Protein AF-A0AB32TDB7-F1 (afdb_monomer)

Mean predicted aligned error: 8.0 Å

pLDDT: mean 90.2, std 12.82, range [37.81, 98.31]

Foldseek 3Di:
DADWADWDWDDFAFFKTKTWTAQDDCVHQVDPDKWKKKWKWWDDPNDIDIDIGTFDQRVDNTGMDMDGGHHAQTKMKIWMWMADPVGIHIYPIDIDTHHADAADDFDPVFWDWDDDPPDIDIDTDGGPGGSDDDFADFDFDWPPDVDDDGDGDGDGDTDD

Sequence (160 aa):
MHGPRQLTVVDIKSKQLTVRWEPFGYNVTRCYSYNLTVQYRYSSNGKEDRREEQCFDLHSPAPQHTIRNLPPFTNVSIRLVLRNREGDKDSPELQVLTDEDVPGPVPQDSIQGNTYEEKITLRWREPLHTYGIIKQYEVRTTHTHTHTHTHTHTHTHTAR

Structure (mmCIF, N/CA/C/O backbone):
data_AF-A0AB32TDB7-F1
#
_entry.id   AF-A0AB32TDB7-F1
#
loop_
_atom_site.group_PDB
_atom_site.id
_atom_site.type_symbol
_atom_site.label_atom_id
_atom_site.label_alt_id
_atom_site.label_comp_id
_atom_site.label_asym_id
_atom_site.label_entity_id
_atom_site.label_seq_id
_atom_site.pdbx_PDB_ins_code
_atom_site.Cartn_x
_atom_site.Cartn_y
_atom_site.Cartn_z
_atom_site.occupancy
_atom_site.B_iso_or_equiv
_atom_site.auth_seq_id
_atom_site.auth_comp_id
_atom_site.auth_asym_id
_atom_site.auth_atom_id
_atom_site.pdbx_PDB_model_num
ATOM 1 N N . MET A 1 1 ? 17.581 -5.192 -21.982 1.00 66.94 1 MET A N 1
ATOM 2 C CA . MET A 1 1 ? 16.374 -4.336 -21.991 1.00 66.94 1 MET A CA 1
ATOM 3 C C . MET A 1 1 ? 15.757 -4.423 -20.602 1.00 66.94 1 MET A C 1
ATOM 5 O O . MET A 1 1 ? 15.557 -5.538 -20.139 1.00 66.94 1 MET A O 1
ATOM 9 N N . HIS A 1 2 ? 15.576 -3.300 -19.9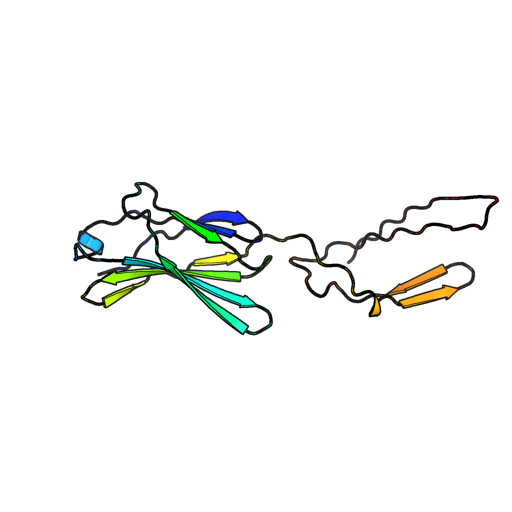10 1.00 84.06 2 HIS A N 1
ATOM 10 C CA . HIS A 1 2 ? 15.010 -3.255 -18.556 1.00 84.06 2 HIS A CA 1
ATOM 11 C C . HIS A 1 2 ? 13.711 -2.449 -18.585 1.00 84.06 2 HIS A C 1
ATOM 13 O O . HIS A 1 2 ? 13.540 -1.631 -19.487 1.00 84.06 2 HIS A O 1
ATOM 19 N N . GLY A 1 3 ? 12.802 -2.712 -17.648 1.00 89.50 3 GLY A N 1
ATOM 20 C CA . GLY A 1 3 ? 11.606 -1.891 -17.483 1.00 89.50 3 GLY A CA 1
ATOM 21 C C . GLY A 1 3 ? 11.913 -0.549 -16.808 1.00 89.50 3 GLY A C 1
ATOM 22 O O . GLY A 1 3 ? 13.066 -0.294 -16.440 1.00 89.50 3 GLY A O 1
ATOM 23 N N . PRO A 1 4 ? 10.889 0.299 -16.631 1.00 93.38 4 PRO A N 1
ATOM 24 C CA . PRO A 1 4 ? 10.995 1.557 -15.896 1.00 93.38 4 PRO A CA 1
ATOM 25 C C . PRO A 1 4 ? 11.599 1.371 -14.495 1.00 93.38 4 PRO A C 1
ATOM 27 O O . PRO A 1 4 ? 11.432 0.323 -13.863 1.00 93.38 4 PRO A O 1
ATOM 30 N N . ARG A 1 5 ? 12.304 2.391 -13.997 1.00 94.31 5 ARG A N 1
ATOM 31 C CA . ARG A 1 5 ? 13.025 2.356 -12.714 1.00 94.31 5 ARG A CA 1
ATOM 32 C C . ARG A 1 5 ? 12.539 3.437 -11.755 1.00 94.31 5 ARG A C 1
ATOM 34 O O . ARG A 1 5 ? 11.831 4.361 -12.141 1.00 94.31 5 ARG A O 1
ATOM 41 N N . GLN A 1 6 ? 12.934 3.282 -10.490 1.00 95.19 6 GLN A N 1
ATOM 42 C CA . GLN A 1 6 ? 12.650 4.222 -9.401 1.00 95.19 6 GLN A CA 1
ATOM 43 C C . GLN A 1 6 ? 11.154 4.537 -9.230 1.00 95.19 6 GLN A C 1
ATOM 45 O O . GLN A 1 6 ? 10.782 5.670 -8.926 1.00 95.19 6 GLN A O 1
ATOM 50 N N . LEU A 1 7 ? 10.296 3.524 -9.410 1.00 97.38 7 LEU A N 1
ATOM 51 C CA . LEU A 1 7 ? 8.881 3.635 -9.074 1.00 97.38 7 LEU A CA 1
ATOM 52 C C . LEU A 1 7 ? 8.755 3.909 -7.569 1.00 97.38 7 LEU A C 1
ATOM 54 O O . LEU A 1 7 ? 9.109 3.065 -6.748 1.00 97.38 7 LEU A O 1
ATOM 58 N N . THR A 1 8 ? 8.292 5.104 -7.216 1.00 97.56 8 THR A N 1
ATOM 59 C CA . THR A 1 8 ? 8.186 5.577 -5.830 1.00 97.56 8 THR A CA 1
ATOM 60 C C . THR A 1 8 ? 6.851 6.267 -5.599 1.00 97.56 8 THR A C 1
ATOM 62 O O . THR A 1 8 ? 6.217 6.752 -6.536 1.00 97.56 8 THR A O 1
ATOM 65 N N . VAL A 1 9 ? 6.422 6.316 -4.340 1.00 97.38 9 VAL A N 1
ATOM 66 C 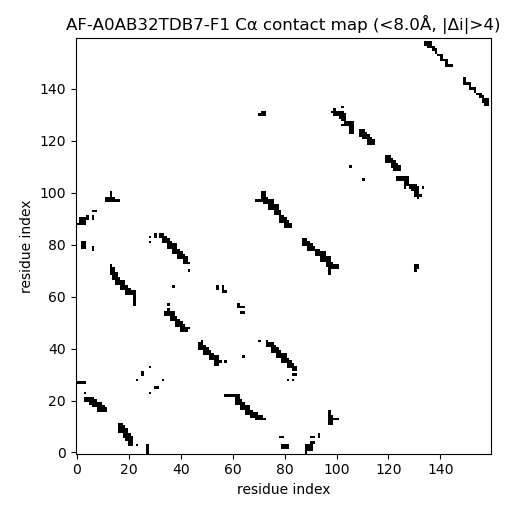CA . VAL A 1 9 ? 5.215 7.041 -3.935 1.00 97.38 9 VAL A CA 1
ATOM 67 C C . VAL A 1 9 ? 5.546 8.508 -3.674 1.00 97.38 9 VAL A C 1
ATOM 69 O O . VAL A 1 9 ? 6.588 8.816 -3.098 1.00 97.38 9 VAL A O 1
ATOM 72 N N . VAL A 1 10 ? 4.655 9.401 -4.101 1.00 97.50 10 VAL A N 1
ATOM 73 C CA . VAL A 1 10 ? 4.725 10.852 -3.859 1.00 97.50 10 VAL A CA 1
ATOM 74 C C . VAL A 1 10 ? 3.705 11.291 -2.816 1.00 97.50 10 VAL A C 1
ATOM 76 O O . VAL A 1 10 ? 4.018 12.117 -1.968 1.00 97.50 10 VAL A O 1
ATOM 79 N N . ASP A 1 11 ? 2.493 10.741 -2.890 1.00 97.94 11 ASP A N 1
ATOM 80 C CA . ASP A 1 11 ? 1.362 11.090 -2.029 1.00 97.94 11 ASP A CA 1
ATOM 81 C C . ASP A 1 11 ? 0.499 9.846 -1.799 1.00 97.94 11 ASP A C 1
ATOM 83 O O . ASP A 1 11 ? 0.255 9.078 -2.738 1.00 97.94 11 ASP A O 1
ATOM 87 N N . ILE A 1 12 ? 0.038 9.665 -0.564 1.00 98.06 12 ILE A N 1
ATOM 88 C CA . ILE A 1 12 ? -0.876 8.596 -0.151 1.00 98.06 12 ILE A CA 1
ATOM 89 C C . ILE A 1 12 ? -2.080 9.269 0.495 1.00 98.06 12 ILE A C 1
ATOM 91 O O . ILE A 1 12 ? -1.926 10.194 1.283 1.00 98.06 12 ILE A O 1
ATOM 95 N N . LYS A 1 13 ? -3.276 8.820 0.114 1.00 98.31 13 LYS A N 1
ATOM 96 C CA . LYS A 1 13 ? -4.546 9.178 0.748 1.00 98.31 13 LYS A CA 1
ATOM 97 C C . LYS A 1 13 ? -5.404 7.927 0.887 1.00 98.31 13 LYS A C 1
ATOM 99 O O . LYS A 1 13 ? -5.080 6.876 0.334 1.00 98.31 13 LYS A O 1
ATOM 104 N N . SER A 1 14 ? -6.551 8.052 1.552 1.00 97.19 14 SER A N 1
ATOM 105 C CA . SER A 1 14 ? -7.437 6.909 1.798 1.00 97.19 14 SER A CA 1
ATOM 106 C C . SER A 1 14 ? -7.968 6.250 0.520 1.00 97.19 14 SER A C 1
ATOM 108 O O . SER A 1 14 ? -8.171 5.046 0.488 1.00 97.19 14 SER A O 1
ATOM 110 N N . LYS A 1 15 ? -8.190 7.013 -0.559 1.00 97.12 15 LYS A N 1
ATOM 111 C CA . LYS A 1 15 ? -8.812 6.507 -1.806 1.00 97.12 15 LYS A CA 1
ATOM 112 C C . LYS A 1 15 ? -8.007 6.773 -3.070 1.00 97.12 15 LYS A C 1
ATOM 114 O O . LYS A 1 15 ? -8.500 6.567 -4.1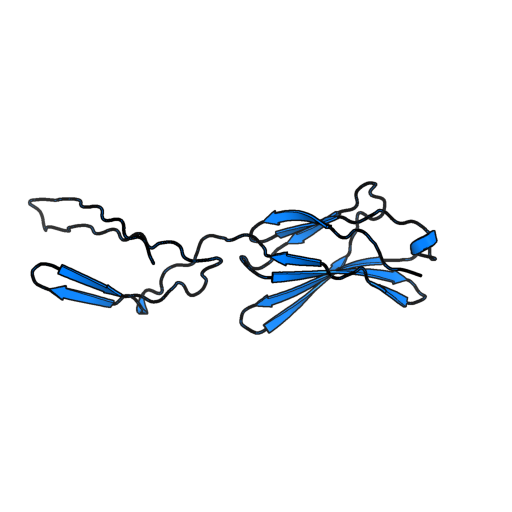81 1.00 97.12 15 LYS A O 1
ATOM 119 N N . GLN A 1 16 ? -6.789 7.277 -2.925 1.00 97.81 16 GLN A N 1
ATOM 120 C CA . GLN A 1 16 ? -5.906 7.541 -4.050 1.00 97.81 16 GLN A CA 1
ATOM 121 C C . GLN A 1 16 ? -4.448 7.487 -3.617 1.00 97.81 16 GLN A C 1
ATOM 123 O O . GLN A 1 16 ? -4.123 7.751 -2.463 1.00 97.81 16 GLN A O 1
ATOM 128 N N . LEU A 1 17 ? -3.574 7.217 -4.574 1.00 97.50 17 LEU A N 1
ATOM 129 C CA . LEU A 1 17 ? -2.135 7.339 -4.396 1.00 97.50 17 LEU A CA 1
ATOM 130 C C . LEU A 1 17 ? -1.519 7.918 -5.661 1.00 97.50 17 LEU A C 1
ATOM 132 O O . LEU A 1 17 ? -2.017 7.686 -6.764 1.00 97.50 17 LEU A O 1
ATOM 136 N N . THR A 1 18 ? -0.437 8.669 -5.505 1.00 98.06 18 THR A N 1
ATOM 137 C CA . THR A 1 18 ? 0.327 9.212 -6.629 1.00 98.06 18 THR A CA 1
ATOM 138 C C . THR A 1 18 ? 1.696 8.561 -6.655 1.00 98.06 18 THR A C 1
ATOM 140 O O . THR A 1 18 ? 2.442 8.641 -5.679 1.00 98.06 18 THR A O 1
ATOM 143 N N . VAL A 1 19 ? 2.024 7.920 -7.774 1.00 97.94 19 VAL A N 1
ATOM 144 C CA . VAL A 1 19 ? 3.346 7.344 -8.028 1.00 97.94 19 VAL A CA 1
ATOM 145 C C . VAL A 1 19 ? 4.125 8.198 -9.012 1.00 97.94 19 VAL A C 1
ATOM 147 O O . VAL A 1 19 ? 3.545 8.856 -9.873 1.00 97.94 19 VAL A O 1
ATOM 150 N N . ARG A 1 20 ? 5.448 8.139 -8.903 1.00 97.56 20 ARG A N 1
ATOM 151 C CA . ARG A 1 20 ? 6.395 8.725 -9.852 1.00 97.56 20 ARG A CA 1
ATOM 152 C C . ARG A 1 20 ? 7.461 7.713 -10.238 1.00 97.56 20 ARG A C 1
ATOM 154 O O . ARG A 1 20 ? 7.706 6.761 -9.495 1.00 97.56 20 ARG A O 1
ATOM 161 N N . TRP A 1 21 ? 8.123 7.944 -11.360 1.00 96.69 21 TRP A N 1
ATOM 162 C CA . TRP A 1 21 ? 9.232 7.111 -11.824 1.00 96.69 21 TRP A CA 1
ATOM 163 C C . TRP A 1 21 ? 10.343 7.944 -12.458 1.00 96.69 21 TRP A C 1
ATOM 165 O O . TRP A 1 21 ? 10.179 9.131 -12.730 1.00 96.69 21 TRP A O 1
ATOM 175 N N . GLU A 1 22 ? 11.496 7.315 -12.673 1.00 95.25 22 GLU A N 1
ATOM 176 C CA . GLU A 1 22 ? 12.600 7.928 -13.408 1.00 95.25 22 GLU A CA 1
ATOM 177 C C . GLU A 1 22 ? 12.206 8.101 -14.889 1.00 95.25 22 GLU A C 1
ATOM 179 O O . GLU A 1 22 ? 11.776 7.120 -15.512 1.00 95.25 22 GLU A O 1
ATOM 184 N N . PRO A 1 23 ? 12.347 9.305 -15.480 1.00 95.44 23 PRO A N 1
ATOM 185 C CA . PRO A 1 23 ? 12.130 9.501 -16.909 1.00 95.44 23 PRO A CA 1
ATOM 186 C C . PRO A 1 23 ? 13.026 8.575 -17.733 1.00 95.44 23 PRO A C 1
ATOM 188 O O . PRO A 1 23 ? 14.205 8.391 -17.434 1.00 95.44 23 PRO A O 1
ATOM 191 N N . PHE A 1 24 ? 12.492 8.026 -18.820 1.00 93.31 24 PHE A N 1
ATOM 192 C CA . PHE A 1 24 ? 13.252 7.166 -19.718 1.00 93.31 24 PHE A CA 1
ATOM 193 C C . PHE A 1 24 ? 13.042 7.567 -21.176 1.00 93.31 24 PHE A C 1
ATOM 195 O O . PHE A 1 24 ? 11.974 8.020 -21.574 1.00 93.31 24 PHE A O 1
ATOM 202 N N . GLY A 1 25 ? 14.087 7.390 -21.982 1.00 91.44 25 GLY A N 1
ATOM 203 C CA . GLY A 1 25 ? 14.071 7.712 -23.407 1.00 91.44 25 GLY A CA 1
ATOM 204 C C . GLY A 1 25 ? 14.212 6.483 -24.301 1.00 91.44 25 GLY A C 1
ATOM 205 O O . GLY A 1 25 ? 14.064 5.335 -23.872 1.00 91.44 25 GLY A O 1
ATOM 206 N N . TYR A 1 26 ? 14.601 6.732 -25.552 1.00 91.19 26 TYR A N 1
ATOM 207 C CA . TYR A 1 26 ? 14.733 5.713 -26.598 1.00 91.19 26 TYR A CA 1
ATOM 208 C C . TYR A 1 26 ? 15.637 4.523 -26.221 1.00 91.19 26 TYR A C 1
ATOM 210 O O . TYR A 1 26 ? 15.398 3.392 -26.640 1.00 91.19 26 TYR A O 1
ATOM 218 N N . ASN A 1 27 ? 16.651 4.742 -25.375 1.00 89.81 27 ASN A N 1
ATOM 219 C CA . ASN A 1 27 ? 17.539 3.678 -24.890 1.00 89.81 27 ASN A CA 1
ATOM 220 C C . ASN A 1 27 ? 16.792 2.568 -24.130 1.00 89.81 27 ASN A C 1
ATOM 222 O O . ASN A 1 27 ? 17.234 1.411 -24.146 1.00 89.81 27 ASN A O 1
ATOM 226 N N . VAL A 1 28 ? 15.674 2.922 -23.492 1.00 90.69 28 VAL A N 1
ATOM 227 C CA . VAL A 1 28 ? 14.788 2.013 -22.761 1.00 90.69 28 VAL A CA 1
ATOM 228 C C . VAL A 1 28 ? 13.660 1.527 -23.667 1.00 90.69 28 VAL A C 1
ATOM 230 O O . VAL A 1 28 ? 13.452 0.320 -23.761 1.00 90.69 28 VAL A O 1
ATOM 233 N N . THR A 1 29 ? 12.984 2.430 -24.388 1.00 91.69 29 THR A N 1
ATOM 234 C CA . THR A 1 29 ? 11.801 2.073 -25.191 1.00 91.69 29 THR A CA 1
ATOM 235 C C . THR A 1 29 ? 12.138 1.278 -26.447 1.00 91.69 29 THR A C 1
ATOM 237 O O . THR A 1 29 ? 11.330 0.451 -26.861 1.00 91.69 29 THR A O 1
ATOM 240 N N . ARG A 1 30 ? 13.309 1.515 -27.065 1.00 87.19 30 ARG A N 1
ATOM 241 C CA . ARG A 1 30 ? 13.793 0.894 -28.321 1.00 87.19 30 ARG A CA 1
ATOM 242 C C . ARG A 1 30 ? 12.804 0.956 -29.490 1.00 87.19 30 ARG A C 1
ATOM 244 O O . ARG A 1 30 ? 12.948 0.239 -30.472 1.00 87.19 30 ARG A O 1
ATOM 251 N N . CYS A 1 31 ? 11.803 1.818 -29.379 1.00 88.12 3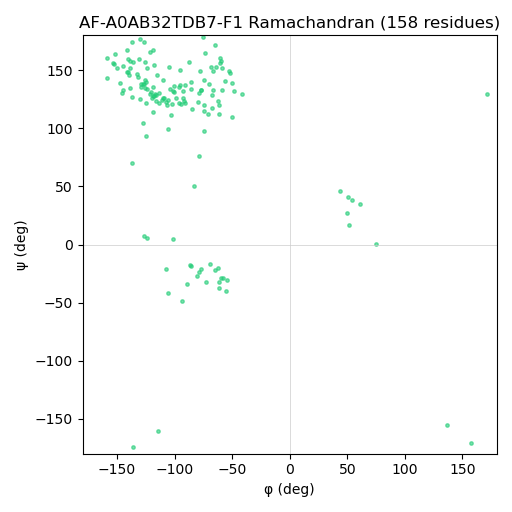1 CYS A N 1
ATOM 252 C CA . CYS A 1 31 ? 10.736 2.011 -30.338 1.00 88.12 31 CYS A CA 1
ATOM 253 C C . CYS A 1 31 ? 10.142 3.402 -30.106 1.00 88.12 31 CYS A C 1
ATOM 255 O O . CYS A 1 31 ? 10.021 3.841 -28.961 1.00 88.12 31 CYS A O 1
ATOM 257 N N . TYR A 1 32 ? 9.750 4.087 -31.179 1.00 89.44 32 TYR A N 1
ATOM 258 C CA . TYR A 1 32 ? 9.020 5.358 -31.084 1.00 89.44 32 TYR A CA 1
ATOM 259 C C . TYR A 1 32 ? 7.539 5.162 -30.739 1.00 89.44 32 TYR A C 1
ATOM 261 O O . TYR A 1 32 ? 6.898 6.075 -30.235 1.00 89.44 32 TYR A O 1
ATOM 269 N N . SER A 1 33 ? 7.003 3.966 -30.989 1.00 92.56 33 SER A N 1
ATOM 270 C CA . SER A 1 33 ? 5.628 3.592 -30.666 1.00 92.56 33 SER A CA 1
ATOM 271 C C . SER A 1 33 ? 5.632 2.659 -29.460 1.00 92.56 33 SER A C 1
ATOM 273 O O . SER A 1 33 ? 5.869 1.459 -29.600 1.00 92.56 33 SER A O 1
ATOM 275 N N . TYR A 1 34 ? 5.358 3.211 -28.285 1.00 93.81 34 TYR A N 1
ATOM 276 C CA . TYR A 1 34 ? 5.264 2.469 -27.032 1.00 93.81 34 TYR A CA 1
ATOM 277 C C . TYR A 1 34 ? 4.110 3.001 -26.181 1.00 93.81 34 TYR A C 1
ATOM 279 O O . TYR A 1 34 ? 3.655 4.129 -26.369 1.00 93.81 34 TYR A O 1
ATOM 287 N N . ASN A 1 35 ? 3.643 2.187 -25.239 1.00 95.00 35 ASN A N 1
ATOM 288 C CA . ASN A 1 35 ? 2.750 2.630 -24.176 1.00 95.00 35 ASN A CA 1
ATOM 289 C C . ASN A 1 35 ? 3.354 2.291 -22.812 1.00 95.00 35 ASN A C 1
ATOM 291 O O . ASN A 1 35 ? 4.144 1.358 -22.673 1.00 95.00 35 ASN A O 1
ATOM 295 N N . LEU A 1 36 ? 2.995 3.092 -21.817 1.00 96.44 36 LEU A N 1
ATOM 296 C CA . LEU A 1 36 ? 3.296 2.830 -20.422 1.00 96.44 36 LEU A CA 1
ATOM 297 C C . LEU A 1 36 ? 1.968 2.749 -19.686 1.00 96.44 36 LEU A C 1
ATOM 299 O O . LEU A 1 36 ? 1.126 3.636 -19.833 1.00 96.44 36 LEU A O 1
ATOM 303 N N . THR A 1 37 ? 1.797 1.704 -18.892 1.00 97.75 37 THR A N 1
ATOM 304 C CA . THR A 1 37 ? 0.620 1.546 -18.044 1.00 97.75 37 THR A CA 1
ATOM 305 C C . THR A 1 37 ? 1.027 1.323 -16.598 1.00 97.75 37 THR A C 1
ATOM 307 O O . THR A 1 37 ? 1.977 0.586 -16.328 1.00 97.75 37 THR A O 1
ATOM 310 N N . VAL A 1 38 ? 0.283 1.908 -15.666 1.00 97.81 38 VAL A N 1
ATOM 311 C CA . VAL A 1 38 ? 0.310 1.529 -14.254 1.00 97.81 38 VAL A CA 1
ATOM 312 C C . VAL A 1 38 ? -0.642 0.356 -14.080 1.00 97.81 38 VAL A C 1
ATOM 314 O O . VAL A 1 38 ? -1.845 0.487 -14.290 1.00 97.81 38 VAL A O 1
ATOM 317 N N . GLN A 1 39 ? -0.104 -0.795 -13.692 1.00 98.06 39 GLN A N 1
ATOM 318 C CA . GLN A 1 39 ? -0.892 -1.945 -13.275 1.00 98.06 39 GLN A CA 1
ATOM 319 C C . GLN A 1 39 ? -0.887 -2.023 -11.754 1.00 98.06 39 GLN A C 1
ATOM 321 O O . GLN A 1 39 ? 0.172 -1.946 -11.130 1.00 98.06 39 GLN A O 1
ATOM 326 N N . TYR A 1 40 ? -2.060 -2.201 -11.159 1.00 97.88 40 TYR A N 1
ATOM 327 C CA . TYR A 1 40 ? -2.196 -2.318 -9.717 1.00 97.88 40 TYR A CA 1
ATOM 328 C C . TYR A 1 40 ? -3.192 -3.400 -9.329 1.00 97.88 40 TYR A C 1
ATOM 330 O O . TYR A 1 40 ? -4.120 -3.724 -10.074 1.00 97.88 40 TYR A O 1
ATOM 338 N N . ARG A 1 41 ? -2.969 -3.974 -8.149 1.00 97.06 41 ARG A N 1
ATOM 339 C CA . ARG A 1 41 ? -3.830 -4.995 -7.563 1.00 97.06 41 ARG A CA 1
ATOM 340 C C . ARG A 1 41 ? -3.980 -4.812 -6.067 1.00 97.06 41 ARG A C 1
ATOM 342 O O . ARG A 1 41 ? -3.051 -4.363 -5.397 1.00 97.06 41 ARG A O 1
ATOM 349 N N . TYR A 1 42 ? -5.142 -5.185 -5.560 1.00 95.94 42 TYR A N 1
ATOM 350 C CA . TYR A 1 42 ? -5.456 -5.171 -4.139 1.00 95.94 42 TYR A CA 1
ATOM 351 C C . TYR A 1 42 ? -6.509 -6.236 -3.838 1.00 95.94 42 TYR A C 1
ATOM 353 O O . TYR A 1 42 ? -7.285 -6.625 -4.712 1.00 95.94 42 TYR A O 1
ATOM 361 N N . SER A 1 43 ? -6.545 -6.717 -2.599 1.00 89.62 43 SER A N 1
ATOM 362 C CA . SER A 1 43 ? -7.607 -7.605 -2.135 1.00 89.62 43 SER A CA 1
ATOM 363 C C . SER A 1 43 ? -8.724 -6.787 -1.490 1.00 89.62 43 SER A C 1
ATOM 365 O O . SER A 1 43 ? -8.494 -5.994 -0.583 1.00 89.62 43 SER A O 1
ATOM 367 N N . SER A 1 44 ? -9.957 -6.981 -1.951 1.00 80.44 44 SER A N 1
ATOM 368 C CA . SER A 1 44 ? -11.158 -6.423 -1.331 1.00 80.44 44 SER A CA 1
ATOM 369 C C . SER A 1 44 ? -12.181 -7.539 -1.149 1.00 80.44 44 SER A C 1
ATOM 371 O O . SER A 1 44 ? -12.507 -8.258 -2.094 1.00 80.44 44 SER A O 1
ATOM 373 N N . ASN A 1 45 ? -12.661 -7.735 0.083 1.00 74.81 45 ASN A N 1
ATOM 374 C CA . ASN A 1 45 ? -13.650 -8.764 0.434 1.00 74.81 45 ASN A CA 1
ATOM 375 C C . ASN A 1 45 ? -13.286 -10.181 -0.063 1.00 74.81 45 ASN A C 1
ATOM 377 O O . ASN A 1 45 ? -14.132 -10.917 -0.570 1.00 74.81 45 ASN A O 1
ATOM 381 N N . GLY A 1 46 ? -12.006 -10.551 0.041 1.00 80.56 46 GLY A N 1
ATOM 382 C CA . GLY A 1 46 ? -11.497 -11.861 -0.383 1.00 80.56 46 GLY A CA 1
ATOM 383 C C . GLY A 1 46 ? -11.355 -12.048 -1.898 1.00 80.56 46 GLY A C 1
ATOM 384 O O . GLY A 1 46 ? -10.925 -13.114 -2.332 1.00 80.56 46 GLY A O 1
ATOM 385 N N . LYS A 1 47 ? -11.678 -11.036 -2.711 1.00 87.31 47 LYS A N 1
ATOM 386 C CA . LYS A 1 47 ? -11.430 -11.035 -4.157 1.00 87.31 47 LYS A CA 1
ATOM 387 C C . LYS A 1 47 ? -10.238 -10.137 -4.469 1.00 87.31 47 LYS A C 1
ATOM 389 O O . LYS A 1 47 ? -10.145 -9.026 -3.954 1.00 87.31 47 LYS A O 1
ATOM 394 N N . GLU A 1 48 ? -9.324 -10.623 -5.301 1.00 92.31 48 GLU A N 1
ATOM 395 C CA . GLU A 1 48 ? -8.255 -9.798 -5.865 1.00 92.31 48 GLU A CA 1
ATOM 396 C C . GLU A 1 48 ? -8.837 -8.995 -7.033 1.00 92.31 48 GLU A C 1
ATOM 398 O O . GLU A 1 48 ? -9.404 -9.568 -7.966 1.00 92.31 48 GLU A O 1
ATOM 403 N N . ASP A 1 49 ? -8.732 -7.671 -6.968 1.00 94.00 49 ASP A N 1
ATOM 404 C CA . ASP A 1 49 ? -9.006 -6.800 -8.104 1.00 94.00 49 ASP A CA 1
ATOM 405 C C . ASP A 1 49 ? -7.679 -6.476 -8.799 1.00 94.00 49 ASP A C 1
ATOM 407 O O . ASP A 1 49 ? -6.685 -6.173 -8.136 1.00 94.00 49 ASP A O 1
ATOM 411 N N . ARG A 1 50 ? -7.659 -6.546 -10.133 1.00 96.25 50 ARG A N 1
ATOM 412 C CA . ARG A 1 50 ? -6.511 -6.181 -10.965 1.00 96.25 50 ARG A CA 1
ATOM 413 C C . ARG A 1 50 ? -6.944 -5.138 -11.979 1.00 96.25 50 ARG A C 1
ATOM 415 O O . ARG A 1 50 ? -7.806 -5.387 -12.822 1.00 96.25 50 ARG A O 1
ATOM 422 N N . ARG A 1 51 ? -6.285 -3.988 -11.939 1.00 97.06 51 ARG A N 1
ATOM 423 C CA . ARG A 1 51 ? -6.576 -2.835 -12.786 1.00 97.06 51 ARG A CA 1
ATOM 424 C C . ARG A 1 51 ? -5.334 -2.383 -13.527 1.00 97.06 51 ARG A C 1
ATOM 426 O O . ARG A 1 51 ? -4.205 -2.669 -13.130 1.00 97.06 51 ARG A O 1
ATOM 433 N N . GLU A 1 52 ? -5.569 -1.691 -14.629 1.00 97.69 52 GLU A N 1
ATOM 434 C CA . GLU A 1 52 ? -4.520 -1.165 -15.481 1.00 97.69 52 GLU A CA 1
ATOM 435 C C . GLU A 1 52 ? -4.956 0.173 -16.074 1.00 97.69 52 GLU A C 1
ATOM 437 O O . GLU A 1 52 ? -6.062 0.290 -16.601 1.00 97.69 52 GLU A O 1
ATOM 442 N N . GLU A 1 53 ? -4.092 1.177 -15.968 1.00 97.88 53 GLU A N 1
ATOM 443 C CA . GLU A 1 53 ? -4.345 2.545 -16.414 1.00 97.88 53 GLU A CA 1
ATOM 444 C C . GLU A 1 53 ? -3.195 3.029 -17.295 1.00 97.88 53 GLU A C 1
ATOM 446 O O . GLU A 1 53 ? -2.027 2.784 -16.995 1.00 97.88 53 GLU A O 1
ATOM 451 N N . GLN A 1 54 ? -3.508 3.724 -18.387 1.00 96.94 54 GLN A N 1
ATOM 452 C CA . GLN A 1 54 ? -2.493 4.293 -19.270 1.00 96.94 54 GLN A CA 1
ATOM 453 C C . GLN A 1 54 ? -1.892 5.568 -18.671 1.00 96.94 54 GLN A C 1
ATOM 455 O O . GLN A 1 54 ? -2.617 6.469 -18.252 1.00 96.94 54 GLN A O 1
ATOM 460 N N . CYS A 1 55 ? -0.563 5.658 -18.686 1.00 96.44 55 CYS A N 1
ATOM 461 C CA . CYS A 1 55 ? 0.166 6.862 -18.310 1.00 96.44 55 CYS A CA 1
ATOM 462 C C . CYS A 1 55 ? 0.297 7.797 -19.512 1.00 96.44 55 CYS A C 1
ATOM 464 O O . CYS A 1 55 ? 0.724 7.375 -20.590 1.00 96.44 55 CYS A O 1
ATOM 466 N N . PHE A 1 56 ? 0.017 9.082 -19.305 1.00 92.56 56 PHE A N 1
ATOM 467 C CA . PHE A 1 56 ? 0.140 10.105 -20.349 1.00 92.56 56 PHE A CA 1
ATOM 468 C C . PHE A 1 56 ? 1.341 11.037 -20.144 1.00 92.56 56 PHE A C 1
ATOM 470 O O . PHE A 1 56 ? 1.841 11.609 -21.112 1.00 92.56 56 PHE A O 1
ATOM 477 N N . ASP A 1 57 ? 1.860 11.144 -18.918 1.00 87.38 57 ASP A N 1
ATOM 478 C CA . ASP A 1 57 ? 2.953 12.060 -18.570 1.00 87.38 57 ASP A CA 1
ATOM 479 C C . ASP A 1 57 ? 4.350 11.494 -18.897 1.00 87.38 57 ASP A C 1
ATOM 481 O O . ASP A 1 57 ? 5.229 11.419 -18.049 1.00 87.38 57 ASP A O 1
ATOM 485 N N . LEU A 1 58 ? 4.563 11.007 -20.124 1.00 88.75 58 LEU A N 1
ATOM 486 C CA . LEU A 1 58 ? 5.774 10.241 -20.477 1.00 88.75 58 LEU A CA 1
ATOM 487 C C . LEU A 1 58 ? 7.014 11.106 -20.735 1.00 88.75 58 LEU A C 1
ATOM 489 O O . LEU A 1 58 ? 8.134 10.615 -20.622 1.00 88.75 58 LEU A O 1
ATOM 493 N N . HIS A 1 59 ? 6.814 12.374 -21.092 1.00 88.12 59 HIS A N 1
ATOM 494 C CA . HIS A 1 59 ? 7.885 13.333 -21.405 1.00 88.12 59 HIS A CA 1
ATOM 495 C C . HIS A 1 59 ? 8.159 14.306 -20.240 1.00 88.12 59 HIS A C 1
ATOM 497 O O . HIS A 1 59 ? 8.978 15.216 -20.359 1.00 88.12 59 HIS A O 1
ATOM 503 N N . SER A 1 60 ? 7.472 14.074 -19.117 1.00 92.81 60 SER A N 1
ATOM 504 C CA . SER A 1 60 ? 7.712 14.603 -17.777 1.00 92.81 60 SER A CA 1
ATOM 505 C C . SER A 1 60 ? 9.195 14.644 -17.368 1.00 92.81 60 SER A C 1
ATOM 507 O O . SER A 1 60 ? 9.786 13.564 -17.433 1.00 92.81 60 SER A O 1
ATOM 509 N N . PRO A 1 61 ? 9.844 15.726 -16.864 1.00 93.88 61 PRO A N 1
ATOM 510 C CA . PRO A 1 61 ? 11.086 15.528 -16.107 1.00 93.88 61 PRO A CA 1
ATOM 511 C C . PRO A 1 61 ? 10.823 14.841 -14.754 1.00 93.88 61 PRO A C 1
ATOM 513 O O . PRO A 1 61 ? 11.750 14.314 -14.145 1.00 93.88 61 PRO A O 1
ATOM 516 N N . ALA A 1 62 ? 9.569 14.830 -14.290 1.00 94.44 62 ALA A N 1
ATOM 517 C CA . ALA A 1 62 ? 9.121 14.133 -13.088 1.00 94.44 62 ALA A CA 1
ATOM 518 C C . ALA A 1 62 ? 7.777 13.430 -13.367 1.00 94.44 62 ALA A C 1
ATOM 520 O O . ALA A 1 62 ? 6.738 13.882 -12.884 1.00 94.44 62 ALA A O 1
ATOM 521 N N . PRO A 1 63 ? 7.781 12.361 -14.183 1.00 97.12 63 PRO A N 1
ATOM 522 C CA . PRO A 1 63 ? 6.568 11.732 -14.670 1.00 97.12 63 PRO A CA 1
ATOM 523 C C . PRO A 1 63 ? 5.813 11.076 -13.514 1.00 97.12 63 PRO A C 1
ATOM 525 O O . PRO A 1 63 ? 6.400 10.369 -12.686 1.00 97.12 63 PRO A O 1
ATOM 528 N N . GLN A 1 64 ? 4.507 11.325 -13.458 1.00 97.31 64 GLN A N 1
ATOM 529 C CA . GLN A 1 64 ? 3.655 10.879 -12.361 1.00 97.31 64 GLN A CA 1
ATOM 530 C C . GLN A 1 64 ? 2.300 10.356 -12.835 1.00 97.31 64 GLN A C 1
ATOM 532 O O . GLN A 1 64 ? 1.808 10.705 -13.909 1.00 97.31 64 GLN A O 1
ATOM 537 N N . HIS A 1 65 ? 1.674 9.533 -11.997 1.00 97.88 65 HIS A N 1
ATOM 538 C CA . HIS A 1 65 ? 0.322 9.029 -12.212 1.00 97.88 65 HIS A CA 1
ATOM 539 C C . HIS A 1 65 ? -0.420 8.897 -10.885 1.00 97.88 65 HIS A C 1
ATOM 541 O O . HIS A 1 65 ? 0.115 8.339 -9.926 1.00 97.88 65 HIS A O 1
ATOM 547 N N . THR A 1 66 ? -1.659 9.384 -10.835 1.00 97.81 66 THR A N 1
ATOM 548 C CA . THR A 1 66 ? -2.524 9.260 -9.656 1.00 97.81 66 THR A CA 1
ATOM 549 C C . THR A 1 66 ? -3.560 8.169 -9.889 1.00 97.81 66 THR A C 1
ATOM 551 O O . THR A 1 66 ? -4.485 8.357 -10.677 1.00 97.81 66 THR A O 1
ATOM 554 N N . ILE A 1 67 ? -3.438 7.067 -9.149 1.00 98.00 67 ILE A N 1
ATOM 555 C CA . ILE A 1 67 ? -4.444 6.004 -9.090 1.00 98.00 67 ILE A CA 1
ATOM 556 C C . ILE A 1 67 ? -5.561 6.469 -8.158 1.00 98.00 67 ILE A C 1
ATOM 558 O O . ILE A 1 67 ? -5.291 6.920 -7.044 1.00 98.00 67 ILE A O 1
ATOM 562 N N . ARG A 1 68 ? -6.812 6.370 -8.602 1.00 97.44 68 ARG A N 1
ATOM 563 C CA . ARG A 1 68 ? -7.996 6.844 -7.867 1.00 97.44 68 ARG A CA 1
ATOM 564 C C . ARG A 1 68 ? -8.940 5.686 -7.555 1.00 97.44 68 ARG A C 1
ATOM 566 O O . ARG A 1 68 ? -8.835 4.620 -8.148 1.00 97.44 68 ARG A O 1
ATOM 573 N N . ASN A 1 69 ? -9.907 5.934 -6.673 1.00 96.00 69 ASN A N 1
ATOM 574 C CA . ASN A 1 69 ? -10.958 4.981 -6.296 1.00 96.00 69 ASN A CA 1
ATOM 575 C C . ASN A 1 69 ? -10.419 3.686 -5.661 1.00 96.00 69 ASN A C 1
ATOM 577 O O . ASN A 1 69 ? -10.979 2.611 -5.862 1.00 96.00 69 ASN A O 1
ATOM 581 N N . LEU A 1 70 ? -9.333 3.795 -4.894 1.00 96.38 70 LEU A N 1
ATOM 582 C CA . LEU A 1 70 ? -8.808 2.689 -4.095 1.00 96.38 70 LEU A CA 1
ATOM 583 C C . LEU A 1 70 ? -9.639 2.505 -2.811 1.00 96.38 70 LEU A C 1
ATOM 585 O O . LEU A 1 70 ? -10.176 3.489 -2.293 1.00 96.38 70 LEU A O 1
ATOM 589 N N . PRO A 1 71 ? -9.763 1.276 -2.283 1.00 94.62 71 PRO A N 1
ATOM 590 C CA . PRO A 1 71 ? -10.337 1.059 -0.961 1.00 94.62 71 PRO A CA 1
ATOM 591 C C . PRO A 1 71 ? -9.389 1.581 0.135 1.00 94.62 71 PRO A C 1
ATOM 593 O O . PRO A 1 71 ? -8.187 1.329 0.049 1.00 94.62 71 PRO A O 1
ATOM 596 N N . PRO A 1 72 ? -9.908 2.256 1.178 1.00 96.75 72 PRO A N 1
ATOM 597 C CA . PRO A 1 72 ? -9.106 2.664 2.329 1.00 96.75 72 PRO A CA 1
ATOM 598 C C . PRO A 1 72 ? -8.449 1.511 3.072 1.00 96.75 72 PRO A C 1
ATOM 600 O O . PRO A 1 72 ? -8.927 0.375 3.017 1.00 96.75 72 PRO A O 1
ATOM 603 N N . PHE A 1 73 ? -7.377 1.832 3.801 1.00 96.56 73 PHE A N 1
ATOM 604 C CA . PHE A 1 73 ? -6.620 0.895 4.633 1.00 96.56 73 PHE A CA 1
ATOM 605 C C . PHE A 1 73 ? -6.353 -0.472 3.969 1.00 96.56 73 PHE A C 1
ATOM 607 O O . PHE A 1 73 ? -6.563 -1.531 4.558 1.00 96.56 73 PHE A O 1
ATOM 614 N N . THR A 1 74 ? -5.928 -0.457 2.703 1.00 95.75 74 THR A N 1
ATOM 615 C CA . THR A 1 74 ? -5.712 -1.659 1.894 1.00 95.75 74 THR A CA 1
ATOM 616 C C . THR A 1 74 ? -4.307 -1.666 1.295 1.00 95.75 74 THR A C 1
ATOM 618 O O . THR A 1 74 ? -3.816 -0.646 0.812 1.00 95.75 74 THR A O 1
ATOM 621 N N . ASN A 1 75 ? -3.654 -2.833 1.308 1.00 96.38 75 ASN A N 1
ATOM 622 C CA . ASN A 1 75 ? -2.371 -3.028 0.636 1.00 96.38 75 ASN A CA 1
ATOM 623 C C . ASN A 1 75 ? -2.574 -3.108 -0.881 1.00 96.38 75 ASN A C 1
ATOM 625 O O . ASN A 1 75 ? -3.246 -4.009 -1.388 1.00 96.38 75 ASN A O 1
ATOM 629 N N . VAL A 1 76 ? -1.947 -2.187 -1.601 1.00 97.69 76 VAL A N 1
ATOM 630 C CA . VAL A 1 76 ? -1.962 -2.093 -3.058 1.00 97.69 76 VAL A CA 1
ATOM 631 C C . VAL A 1 76 ? -0.576 -2.448 -3.583 1.00 97.69 76 VAL A C 1
ATOM 633 O O . VAL A 1 76 ? 0.422 -1.856 -3.177 1.00 97.69 76 VAL A O 1
ATOM 636 N N . SER A 1 77 ? -0.509 -3.411 -4.499 1.00 97.81 77 SER A N 1
ATOM 637 C CA . SER A 1 77 ? 0.718 -3.738 -5.233 1.00 97.81 77 SER A CA 1
ATOM 638 C C . SER A 1 77 ? 0.676 -3.078 -6.604 1.00 97.81 77 SER A C 1
ATOM 640 O O . SER A 1 77 ? -0.298 -3.253 -7.333 1.00 97.81 77 SER A O 1
ATOM 642 N N . ILE A 1 78 ? 1.707 -2.312 -6.947 1.00 98.12 78 ILE A N 1
ATOM 643 C CA . ILE A 1 78 ? 1.755 -1.430 -8.116 1.00 98.12 78 ILE A CA 1
ATOM 644 C C . ILE A 1 78 ? 3.008 -1.744 -8.925 1.00 98.12 78 ILE A C 1
ATOM 646 O O . ILE A 1 78 ? 4.096 -1.887 -8.372 1.00 98.12 78 ILE A O 1
ATOM 650 N N . ARG A 1 79 ? 2.888 -1.788 -10.248 1.00 97.88 79 ARG A N 1
ATOM 651 C CA . ARG A 1 79 ? 4.032 -1.863 -11.160 1.00 97.88 79 ARG A CA 1
ATOM 652 C C . ARG A 1 79 ? 3.761 -1.087 -12.437 1.00 97.88 79 ARG A C 1
ATOM 654 O O . ARG A 1 79 ? 2.616 -0.933 -12.857 1.00 97.88 79 ARG A 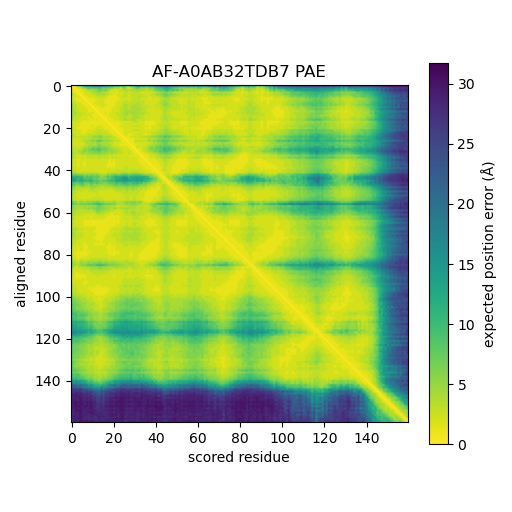O 1
ATOM 661 N N . LEU A 1 80 ? 4.825 -0.621 -13.071 1.00 97.75 80 LEU A N 1
ATOM 662 C CA . LEU A 1 80 ? 4.765 -0.058 -14.411 1.00 97.75 80 LEU A CA 1
ATOM 663 C C . LEU A 1 80 ? 5.013 -1.156 -15.436 1.00 97.75 80 LEU A C 1
ATOM 665 O O . LEU A 1 80 ? 5.933 -1.951 -15.264 1.00 97.75 80 LEU A O 1
ATOM 669 N N . VAL A 1 81 ? 4.233 -1.157 -16.511 1.00 97.12 81 VAL A N 1
ATOM 670 C CA . VAL A 1 81 ? 4.403 -2.056 -17.656 1.00 97.12 81 VAL A CA 1
ATOM 671 C C . VAL A 1 81 ? 4.669 -1.202 -18.889 1.00 97.12 81 VAL A C 1
ATOM 673 O O . VAL A 1 81 ? 3.815 -0.421 -19.310 1.00 97.12 81 VAL A O 1
ATOM 676 N N . LEU A 1 82 ? 5.874 -1.318 -19.444 1.00 95.88 82 LEU A N 1
ATOM 677 C CA . LEU A 1 82 ? 6.265 -0.687 -20.702 1.00 95.88 82 LEU A CA 1
ATOM 678 C C . LEU A 1 82 ? 6.052 -1.685 -21.839 1.00 95.88 82 LEU A C 1
ATOM 680 O O . LEU A 1 82 ? 6.687 -2.740 -21.826 1.00 95.88 82 LEU A O 1
ATOM 684 N N . ARG A 1 83 ? 5.222 -1.340 -22.828 1.00 95.31 83 ARG A N 1
ATOM 685 C CA . ARG A 1 83 ? 4.955 -2.198 -23.992 1.00 95.31 83 ARG A CA 1
ATOM 686 C C . ARG A 1 83 ? 5.370 -1.540 -25.290 1.00 95.31 83 ARG A C 1
ATOM 688 O O . ARG A 1 83 ? 5.059 -0.373 -25.541 1.00 95.31 83 ARG A O 1
ATOM 695 N N . ASN A 1 84 ? 6.026 -2.309 -26.143 1.00 92.31 84 ASN A N 1
ATOM 696 C CA . ASN A 1 84 ? 6.324 -1.949 -27.524 1.00 92.31 84 ASN A CA 1
ATOM 697 C C . ASN A 1 84 ? 6.054 -3.160 -28.441 1.00 92.31 84 ASN A C 1
ATOM 699 O O . ASN A 1 84 ? 5.537 -4.183 -28.002 1.00 92.31 84 ASN A O 1
ATOM 703 N N . ARG A 1 85 ? 6.392 -3.056 -29.732 1.00 90.69 85 ARG A N 1
ATOM 704 C CA . ARG A 1 85 ? 6.191 -4.155 -30.699 1.00 90.69 85 ARG A CA 1
ATOM 705 C C . ARG A 1 85 ? 7.027 -5.410 -30.409 1.00 90.69 85 ARG A C 1
ATOM 707 O O . ARG A 1 85 ? 6.661 -6.481 -30.872 1.00 90.69 85 ARG A O 1
ATOM 714 N N . GLU A 1 86 ? 8.117 -5.271 -29.660 1.00 86.88 86 GLU A N 1
ATOM 715 C CA . GLU A 1 86 ? 9.013 -6.373 -29.286 1.00 86.88 86 GLU A CA 1
ATOM 716 C C . GLU A 1 86 ? 8.528 -7.114 -28.029 1.00 86.88 86 GLU A C 1
ATOM 718 O O . GLU A 1 86 ? 8.958 -8.237 -27.767 1.00 86.88 86 GLU A O 1
ATOM 723 N N . GLY A 1 87 ? 7.646 -6.492 -27.238 1.00 92.19 87 GLY A N 1
ATOM 724 C CA . GLY A 1 87 ? 7.026 -7.073 -26.051 1.00 92.19 87 GLY A CA 1
ATOM 725 C C . GLY A 1 87 ? 6.982 -6.121 -24.858 1.00 92.19 87 GLY A C 1
ATOM 726 O O . GLY A 1 87 ? 7.036 -4.896 -25.001 1.00 92.19 87 GLY A O 1
ATOM 727 N N . ASP A 1 88 ? 6.915 -6.721 -23.669 1.00 94.62 88 ASP A N 1
ATOM 728 C CA . ASP A 1 88 ? 6.643 -6.021 -22.414 1.00 94.62 88 ASP A CA 1
ATOM 729 C C . ASP A 1 88 ? 7.848 -6.077 -21.456 1.00 94.62 88 ASP A C 1
ATOM 731 O O . ASP A 1 88 ? 8.603 -7.064 -21.399 1.00 94.62 88 ASP A O 1
ATOM 735 N N . LYS A 1 89 ? 8.034 -5.003 -20.681 1.00 95.12 89 LYS A N 1
ATOM 736 C CA . LYS A 1 89 ? 8.988 -4.928 -19.569 1.00 95.12 89 LYS A CA 1
ATOM 737 C C . LYS A 1 89 ? 8.382 -4.236 -18.356 1.00 95.12 89 LYS A C 1
ATOM 739 O O . LYS A 1 89 ? 7.958 -3.084 -18.436 1.00 95.12 89 LYS A O 1
ATOM 744 N N . ASP A 1 90 ? 8.469 -4.918 -17.222 1.00 96.19 90 ASP A N 1
ATOM 745 C CA . ASP A 1 90 ? 7.904 -4.454 -15.960 1.00 96.19 90 ASP A CA 1
ATOM 746 C C . ASP A 1 90 ? 8.953 -3.725 -15.108 1.00 96.19 90 ASP A C 1
ATOM 748 O O . ASP A 1 90 ? 10.148 -4.048 -15.149 1.00 96.19 90 ASP A O 1
ATOM 752 N N . SER A 1 91 ? 8.510 -2.763 -14.300 1.00 96.81 91 SER A N 1
ATOM 753 C CA . SER A 1 91 ? 9.281 -2.291 -13.146 1.00 96.81 91 SER A CA 1
ATOM 754 C C . SER A 1 91 ? 9.255 -3.331 -12.015 1.00 96.81 91 SER A C 1
ATOM 756 O O . SER A 1 91 ? 8.380 -4.201 -11.995 1.00 96.81 91 SER A O 1
ATOM 758 N N . PRO A 1 92 ? 10.142 -3.218 -11.008 1.00 96.56 92 PRO A N 1
ATOM 759 C CA . PRO A 1 92 ? 9.906 -3.853 -9.712 1.00 96.56 92 PRO A CA 1
ATOM 760 C C . PRO A 1 92 ? 8.517 -3.490 -9.157 1.00 96.56 92 PRO A C 1
ATOM 762 O 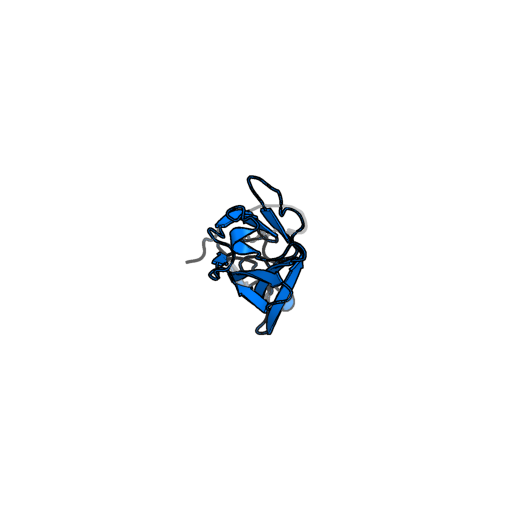O . PRO A 1 92 ? 8.014 -2.392 -9.418 1.00 96.56 92 PRO A O 1
ATOM 765 N N . GLU A 1 93 ? 7.908 -4.415 -8.413 1.00 96.81 93 GLU A N 1
ATOM 766 C CA . GLU A 1 93 ? 6.614 -4.203 -7.754 1.00 96.81 93 GLU A CA 1
ATOM 767 C C . GLU A 1 93 ? 6.803 -3.347 -6.493 1.00 96.81 93 GLU A C 1
ATOM 769 O O . GLU A 1 93 ? 7.698 -3.591 -5.683 1.00 96.81 93 GLU A O 1
ATOM 774 N N . LEU A 1 94 ? 5.958 -2.331 -6.343 1.00 97.44 94 LEU A N 1
ATOM 775 C CA . LEU A 1 94 ? 5.891 -1.424 -5.206 1.00 97.44 94 LEU A CA 1
ATOM 776 C C . LEU A 1 94 ? 4.634 -1.747 -4.392 1.00 97.44 94 LEU A C 1
ATOM 778 O O . LEU A 1 94 ? 3.529 -1.687 -4.925 1.00 97.44 94 LEU A O 1
ATOM 782 N N . GLN A 1 95 ? 4.793 -2.066 -3.108 1.00 97.31 95 GLN A N 1
ATOM 783 C CA . GLN A 1 95 ? 3.676 -2.297 -2.187 1.00 97.31 95 GLN A CA 1
ATOM 784 C C . GLN A 1 95 ? 3.439 -1.066 -1.313 1.00 97.31 95 GLN A C 1
ATOM 786 O O . GLN A 1 95 ? 4.381 -0.522 -0.737 1.00 97.31 95 GLN A O 1
ATOM 791 N N . VAL A 1 96 ? 2.185 -0.627 -1.224 1.00 97.50 96 VAL A N 1
ATOM 792 C CA . VAL A 1 96 ? 1.778 0.589 -0.508 1.00 97.50 96 VAL A CA 1
ATOM 793 C C . VAL A 1 96 ? 0.491 0.316 0.260 1.00 97.50 96 VAL A C 1
ATOM 795 O O . VAL A 1 96 ? -0.441 -0.252 -0.301 1.00 97.50 96 VAL A O 1
ATOM 798 N N . LEU A 1 97 ? 0.418 0.746 1.517 1.00 97.31 97 LEU A N 1
ATOM 799 C CA . LEU A 1 97 ? -0.821 0.764 2.294 1.00 97.31 97 LEU A CA 1
ATOM 800 C C . LEU A 1 97 ? -1.485 2.135 2.122 1.00 97.31 97 LEU A C 1
ATOM 802 O O . LEU A 1 97 ? -0.846 3.153 2.379 1.00 97.31 97 LEU A O 1
ATOM 806 N N . THR A 1 98 ? -2.738 2.177 1.668 1.00 97.88 98 THR A N 1
ATOM 807 C CA . THR A 1 98 ? -3.524 3.424 1.638 1.00 97.88 98 THR A CA 1
ATOM 808 C C . THR A 1 98 ? -3.859 3.889 3.053 1.00 97.88 98 THR A C 1
ATOM 810 O O . THR A 1 98 ? -4.033 3.055 3.944 1.00 97.88 98 THR A O 1
ATOM 813 N N . ASP A 1 99 ? -4.048 5.193 3.246 1.00 98.12 99 ASP A N 1
ATOM 814 C CA . ASP A 1 99 ? -4.410 5.735 4.560 1.00 98.12 99 ASP A CA 1
ATOM 815 C C . ASP A 1 99 ? -5.749 5.191 5.089 1.00 98.12 99 ASP A C 1
ATOM 817 O O . ASP A 1 99 ? -6.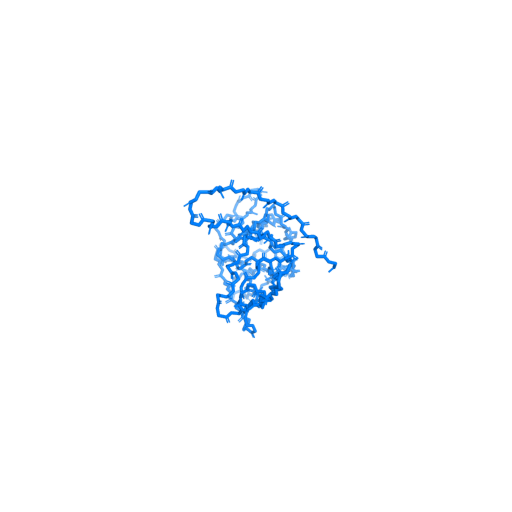605 4.696 4.343 1.00 98.12 99 ASP A O 1
ATOM 821 N N . GLU A 1 100 ? -5.921 5.314 6.406 1.00 98.00 100 GLU A N 1
ATOM 822 C CA . GLU A 1 100 ? -7.191 5.081 7.094 1.00 98.00 100 GLU A CA 1
ATOM 823 C C . GLU A 1 100 ? -8.261 6.105 6.642 1.00 98.00 100 GLU A C 1
ATOM 825 O O . GLU A 1 100 ? -7.947 7.229 6.243 1.00 98.00 100 GLU A O 1
ATOM 830 N N . ASP A 1 101 ? -9.539 5.731 6.715 1.00 97.50 101 ASP A N 1
ATOM 831 C CA . ASP A 1 101 ? -10.695 6.608 6.467 1.00 97.50 101 ASP A CA 1
ATOM 832 C C . ASP A 1 101 ? -11.712 6.486 7.615 1.00 97.50 101 ASP A C 1
ATOM 834 O O . ASP A 1 101 ? -11.546 5.698 8.547 1.00 97.50 101 ASP A O 1
ATOM 838 N N . VAL A 1 102 ? -12.779 7.280 7.561 1.00 96.06 102 VAL A N 1
ATOM 839 C CA . VAL A 1 102 ? -13.857 7.271 8.554 1.00 96.06 102 VAL A CA 1
ATOM 840 C C . VAL A 1 102 ? -14.545 5.901 8.575 1.00 96.06 102 VAL A C 1
ATOM 842 O O . VAL A 1 102 ? -15.078 5.500 7.537 1.00 96.06 102 VAL A O 1
ATOM 845 N N . PRO A 1 103 ? -14.617 5.210 9.730 1.00 96.88 103 PRO A N 1
ATOM 846 C CA . PRO A 1 103 ? -15.325 3.942 9.843 1.00 96.88 103 PRO A CA 1
ATOM 847 C C . PRO A 1 103 ? -16.806 4.057 9.475 1.00 96.88 103 PRO A C 1
ATOM 849 O O . PRO A 1 103 ? -17.449 5.091 9.666 1.00 96.88 103 PRO A O 1
ATOM 852 N N . GLY A 1 104 ? -17.377 2.958 8.994 1.00 95.94 104 GLY A N 1
ATOM 853 C CA . GLY A 1 104 ? -18.819 2.824 8.835 1.00 95.94 104 GLY A CA 1
ATOM 854 C C . GLY A 1 104 ? -19.565 2.844 10.178 1.00 95.94 104 GLY A C 1
ATOM 855 O O . GLY A 1 104 ? -18.959 2.775 11.250 1.00 95.94 104 GLY A O 1
ATOM 856 N N . PRO A 1 105 ? -20.906 2.900 10.146 1.00 95.88 105 PRO A N 1
ATOM 857 C CA . PRO A 1 105 ? -21.702 2.802 11.358 1.00 95.88 105 PRO A CA 1
ATOM 858 C C . PRO A 1 105 ? -21.582 1.408 11.983 1.00 95.88 105 PRO A C 1
ATOM 860 O O . PRO A 1 105 ? -21.458 0.394 11.289 1.00 95.88 105 PRO A O 1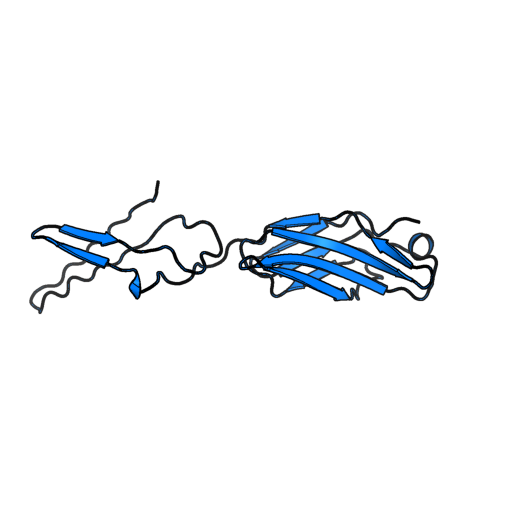
ATOM 863 N N . VAL A 1 106 ? -21.700 1.363 13.308 1.00 96.81 106 VAL A N 1
ATOM 864 C CA . VAL A 1 106 ? -21.952 0.116 14.033 1.00 96.81 106 VAL A CA 1
ATOM 865 C C . VAL A 1 106 ? -23.270 -0.492 13.526 1.00 96.81 106 VAL A C 1
ATOM 867 O O . VAL A 1 106 ? -24.261 0.238 13.413 1.00 96.81 106 VAL A O 1
ATOM 870 N N . PRO A 1 107 ? -23.326 -1.802 13.220 1.00 96.81 107 PRO A N 1
ATOM 871 C CA . PRO A 1 107 ? -24.549 -2.434 12.735 1.00 96.81 107 PRO A CA 1
ATOM 872 C C . PRO A 1 107 ? -25.656 -2.335 13.790 1.00 96.81 107 PRO A C 1
ATOM 874 O O . PRO A 1 107 ? -25.488 -2.824 14.908 1.00 96.81 107 PRO A O 1
ATOM 877 N N . GLN A 1 108 ? -26.780 -1.692 13.459 1.00 94.62 108 GLN A N 1
ATOM 878 C CA . GLN A 1 108 ? -27.860 -1.428 14.423 1.00 94.62 108 GLN A CA 1
ATOM 879 C C . GLN A 1 108 ? -28.462 -2.716 14.998 1.00 94.62 108 GLN A C 1
ATOM 881 O O . GLN A 1 108 ? -28.739 -2.792 16.189 1.00 94.62 108 GLN A O 1
ATOM 886 N N . ASP A 1 109 ? -28.584 -3.748 14.168 1.00 95.62 109 ASP A N 1
ATOM 887 C CA . ASP A 1 109 ? -29.021 -5.099 14.534 1.00 95.62 109 ASP A CA 1
ATOM 888 C C . ASP A 1 109 ? -28.078 -5.792 15.534 1.00 95.62 109 ASP A C 1
ATOM 890 O O . ASP A 1 109 ? -28.468 -6.745 16.208 1.00 95.62 109 ASP A O 1
ATOM 894 N N . SER A 1 110 ? -26.829 -5.326 15.640 1.00 95.81 110 SER A N 1
ATOM 895 C CA . SER A 1 110 ? -25.850 -5.856 16.589 1.00 95.81 110 SER A CA 1
ATOM 896 C C . SER A 1 110 ? -25.914 -5.214 17.970 1.00 95.81 110 SER A C 1
ATOM 898 O O . SER A 1 110 ? -25.364 -5.783 18.914 1.00 95.81 110 SER A O 1
ATOM 900 N N . ILE A 1 111 ? -26.552 -4.047 18.095 1.00 95.62 111 ILE A N 1
ATOM 901 C CA . ILE A 1 111 ? -26.603 -3.299 19.348 1.00 95.62 111 ILE A CA 1
ATOM 902 C C . ILE A 1 111 ? -27.577 -4.002 20.286 1.00 95.62 111 ILE A C 1
ATOM 904 O O . ILE A 1 111 ? -28.778 -4.075 20.036 1.00 95.62 111 ILE A O 1
ATOM 908 N N . GLN A 1 112 ? -27.053 -4.516 21.390 1.00 95.12 112 GLN A N 1
ATOM 909 C CA . GLN A 1 112 ? -27.834 -5.180 22.421 1.00 95.12 112 GLN A CA 1
ATOM 910 C C . GLN A 1 112 ? -27.550 -4.519 23.762 1.00 95.12 112 GLN A C 1
ATOM 912 O O . GLN A 1 112 ? -26.397 -4.244 24.105 1.00 95.12 112 GLN A O 1
ATOM 917 N N . GLY A 1 113 ? -28.617 -4.259 24.511 1.00 93.38 113 GLY A N 1
ATOM 918 C CA . GLY A 1 113 ? -28.560 -3.613 25.811 1.00 93.38 113 GLY A CA 1
ATOM 919 C C . GLY A 1 113 ? -29.329 -4.410 26.851 1.00 93.38 113 GLY A C 1
ATOM 920 O O . GLY A 1 113 ? -30.456 -4.830 26.597 1.00 93.38 113 GLY A O 1
ATOM 921 N N . ASN A 1 114 ? -28.740 -4.573 28.031 1.00 93.81 114 ASN A N 1
ATOM 922 C CA . ASN A 1 114 ? -29.442 -5.077 29.206 1.00 93.81 114 ASN A CA 1
ATOM 923 C C . ASN A 1 114 ? -29.445 -3.981 30.267 1.00 93.81 114 ASN A C 1
ATOM 925 O O . ASN A 1 114 ? -28.399 -3.406 30.585 1.00 93.81 114 ASN A O 1
ATOM 929 N N . THR A 1 115 ? -30.623 -3.701 30.809 1.00 93.00 115 THR A N 1
ATOM 930 C CA . THR A 1 115 ? -30.829 -2.706 31.859 1.00 93.00 115 THR A CA 1
ATOM 931 C C . THR A 1 115 ? -30.935 -3.386 33.213 1.00 93.00 115 THR A C 1
ATOM 933 O O . THR A 1 115 ? -31.633 -4.388 33.363 1.00 93.00 115 THR A O 1
ATOM 936 N N . TYR A 1 116 ? -30.271 -2.803 34.199 1.00 92.19 116 TYR A N 1
ATOM 937 C CA . TYR A 1 116 ? -30.363 -3.149 35.610 1.00 92.19 116 TYR A CA 1
ATOM 938 C C . TYR A 1 116 ? -30.679 -1.870 36.393 1.00 92.19 116 TYR A C 1
ATOM 940 O O . TYR A 1 116 ? -30.671 -0.784 35.819 1.00 92.19 116 TYR A O 1
ATOM 948 N N . GLU A 1 117 ? -30.924 -1.991 37.695 1.00 89.75 117 GLU A N 1
ATOM 949 C CA . GLU A 1 117 ? -31.325 -0.864 38.549 1.00 89.75 117 GLU A CA 1
ATOM 950 C C . GLU A 1 117 ? -30.339 0.323 38.503 1.00 89.75 117 GLU A C 1
ATOM 952 O O . GLU A 1 117 ? -30.770 1.464 38.383 1.00 89.75 117 GLU A O 1
ATOM 957 N N . GLU A 1 118 ? -29.024 0.064 38.485 1.00 90.12 118 GLU A N 1
ATOM 958 C CA . GLU A 1 118 ? -27.978 1.110 38.536 1.00 90.12 118 GLU A CA 1
ATOM 959 C C . GLU A 1 118 ? -26.978 1.066 37.368 1.00 90.12 118 GLU A C 1
ATOM 961 O O . GLU A 1 118 ? -25.969 1.772 37.359 1.00 90.12 118 GLU A O 1
ATOM 966 N N . LYS A 1 119 ? -27.201 0.200 36.375 1.00 90.88 119 LYS A N 1
ATOM 967 C CA . LYS A 1 119 ? -26.269 0.047 35.250 1.00 90.88 119 LYS A CA 1
ATOM 968 C C . LYS A 1 119 ? -26.971 -0.374 33.974 1.00 90.88 119 LYS A C 1
ATOM 970 O O . LYS A 1 119 ? -27.951 -1.115 33.985 1.00 90.88 119 LYS A O 1
ATOM 975 N N . ILE A 1 120 ? -26.379 0.025 32.858 1.00 91.00 120 ILE A N 1
ATOM 976 C CA . ILE A 1 120 ? -26.751 -0.431 31.524 1.00 91.00 120 ILE A CA 1
ATOM 977 C C . ILE A 1 120 ? -25.521 -1.105 30.929 1.00 91.00 120 ILE A C 1
ATOM 979 O O . ILE A 1 120 ? -24.442 -0.518 30.899 1.00 91.00 120 ILE A O 1
ATOM 983 N N . THR A 1 121 ? -25.665 -2.343 30.469 1.00 93.69 121 THR A N 1
ATOM 984 C CA . THR A 1 121 ? -24.601 -3.036 29.735 1.00 93.69 121 THR A CA 1
ATOM 985 C C . THR A 1 121 ? -24.933 -3.015 28.256 1.00 93.69 121 THR A C 1
ATOM 987 O O . THR A 1 121 ? -25.976 -3.541 27.870 1.00 93.69 121 THR A O 1
ATOM 990 N N . LEU A 1 122 ? -24.048 -2.440 27.446 1.00 94.75 122 LEU A N 1
ATOM 991 C CA . LEU A 1 122 ? -24.173 -2.389 25.994 1.00 94.75 122 LEU A CA 1
ATOM 992 C C . LEU A 1 122 ? -23.119 -3.287 25.344 1.00 94.75 122 LEU A C 1
ATOM 994 O O . LEU A 1 122 ? -21.978 -3.346 25.798 1.00 94.75 122 LEU A O 1
ATOM 998 N N . ARG A 1 123 ? -23.505 -3.968 24.267 1.00 95.56 123 ARG A N 1
ATOM 999 C CA . ARG A 1 123 ? -22.606 -4.730 23.396 1.00 95.56 123 ARG A CA 1
ATOM 1000 C C . ARG A 1 123 ? -23.005 -4.521 21.943 1.00 95.56 123 ARG A C 1
ATOM 1002 O O . ARG A 1 123 ? -24.189 -4.386 21.646 1.00 95.56 123 ARG A O 1
ATOM 1009 N N . TRP A 1 124 ? -22.025 -4.505 21.052 1.00 97.19 124 TRP A N 1
ATOM 1010 C CA . TRP A 1 124 ? -22.232 -4.370 19.614 1.00 97.19 124 TRP A CA 1
ATOM 1011 C C . TRP A 1 124 ? -21.103 -5.054 18.846 1.00 97.19 124 TRP A C 1
ATOM 1013 O O . TRP A 1 124 ? -20.061 -5.385 19.414 1.00 97.19 124 TRP A O 1
ATOM 1023 N N . ARG A 1 125 ? -21.327 -5.292 17.552 1.00 96.81 125 ARG A N 1
ATOM 1024 C CA . ARG A 1 125 ? -20.281 -5.737 16.623 1.00 96.81 125 ARG A CA 1
ATOM 1025 C C . ARG A 1 125 ? -19.559 -4.527 16.037 1.00 96.81 125 ARG A C 1
ATOM 1027 O O . ARG A 1 125 ? -20.120 -3.436 15.981 1.00 96.81 125 ARG A O 1
ATOM 1034 N N . GLU A 1 126 ? -18.335 -4.730 15.566 1.00 96.00 126 GLU A N 1
ATOM 1035 C CA . GLU A 1 126 ? -17.607 -3.692 14.834 1.00 96.00 126 GLU A CA 1
ATOM 1036 C C . GLU A 1 126 ? -18.349 -3.266 13.554 1.00 96.00 126 GLU A C 1
ATOM 1038 O O . GLU A 1 126 ? -19.145 -4.047 13.010 1.00 96.00 126 GLU A O 1
ATOM 1043 N N . PRO A 1 127 ? -18.103 -2.041 13.052 1.00 96.44 127 PRO A N 1
ATOM 1044 C CA . PRO A 1 127 ? -18.578 -1.625 11.741 1.00 96.44 127 PRO A CA 1
ATOM 1045 C C . PRO A 1 127 ? -18.235 -2.639 10.650 1.00 96.44 127 PRO A C 1
ATOM 1047 O O . PRO A 1 127 ? -17.115 -3.137 10.586 1.00 96.44 127 PRO A O 1
ATOM 1050 N N . LEU A 1 128 ? -19.175 -2.881 9.730 1.00 92.62 128 LEU A N 1
ATOM 1051 C CA . LEU A 1 128 ? -18.942 -3.769 8.578 1.00 92.62 128 LEU A CA 1
ATOM 1052 C C . LEU A 1 128 ? -17.760 -3.314 7.710 1.00 92.62 128 LEU A C 1
ATOM 1054 O O . LEU A 1 128 ? -17.106 -4.135 7.076 1.00 92.62 128 LEU A O 1
ATOM 1058 N N . HIS A 1 129 ? -17.494 -2.009 7.691 1.00 93.69 129 HIS A N 1
ATOM 1059 C CA . HIS A 1 129 ? -16.340 -1.419 7.032 1.00 93.69 129 HIS A CA 1
ATOM 1060 C C . HIS A 1 129 ? -15.617 -0.529 8.039 1.00 93.69 129 HIS A C 1
ATOM 1062 O O . HIS A 1 129 ? -16.100 0.556 8.357 1.00 93.69 129 HIS A O 1
ATOM 1068 N N . THR A 1 130 ? -14.485 -0.984 8.569 1.00 95.31 130 THR A N 1
ATOM 1069 C CA . THR A 1 130 ? -13.714 -0.200 9.543 1.00 95.31 130 THR A CA 1
ATOM 1070 C C . THR A 1 130 ? -12.842 0.859 8.877 1.00 95.31 130 THR A C 1
ATOM 1072 O O . THR A 1 130 ? -12.567 1.875 9.500 1.00 95.31 130 THR A O 1
ATOM 1075 N N . TYR A 1 131 ? -12.427 0.629 7.622 1.00 95.69 131 TYR A N 1
ATOM 1076 C CA . TYR A 1 131 ? -11.531 1.500 6.847 1.00 95.69 131 TYR A CA 1
ATOM 1077 C C . TYR A 1 131 ? -10.250 1.911 7.597 1.00 95.69 131 TYR A C 1
ATOM 1079 O O . TYR A 1 131 ? -9.675 2.959 7.323 1.00 95.69 131 TYR A O 1
ATOM 1087 N N . GLY A 1 132 ? -9.805 1.083 8.542 1.00 96.44 132 GLY A N 1
ATOM 1088 C CA . GLY A 1 132 ? -8.746 1.409 9.488 1.00 96.44 132 GLY A CA 1
ATOM 1089 C C . GLY A 1 132 ? -8.820 0.541 10.740 1.00 96.44 132 GLY A C 1
ATOM 1090 O O . GLY A 1 132 ? -9.606 -0.413 10.816 1.00 96.44 132 GLY A O 1
ATOM 1091 N N . ILE A 1 133 ? -8.010 0.895 11.732 1.00 95.94 133 ILE A N 1
ATOM 1092 C CA . ILE A 1 133 ? -8.009 0.275 13.056 1.00 95.94 133 ILE A CA 1
ATOM 1093 C C . ILE A 1 133 ? -8.967 1.061 13.951 1.00 95.94 133 ILE A C 1
ATOM 1095 O O . ILE A 1 133 ? -8.789 2.258 14.183 1.00 95.94 133 ILE A O 1
ATOM 1099 N N . ILE A 1 134 ? -9.976 0.388 14.507 1.00 96.62 134 ILE A N 1
ATOM 1100 C CA . ILE A 1 134 ? -10.896 1.025 15.452 1.00 96.62 134 ILE A CA 1
ATOM 1101 C C . ILE A 1 134 ? -10.167 1.291 16.775 1.00 96.62 134 ILE A C 1
ATOM 1103 O O . ILE A 1 134 ? -9.807 0.366 17.495 1.00 96.62 134 ILE A O 1
ATOM 1107 N N . LYS A 1 135 ? -9.952 2.572 17.101 1.00 96.06 135 LYS A N 1
ATOM 1108 C CA . LYS A 1 135 ? -9.227 2.997 18.317 1.00 96.06 135 LYS A CA 1
ATOM 1109 C C . LYS A 1 135 ? -10.143 3.184 19.529 1.00 96.06 135 LYS A C 1
ATOM 1111 O O . LYS A 1 135 ? -9.726 2.957 20.660 1.00 96.06 135 LYS A O 1
ATOM 1116 N N . GLN A 1 136 ? -11.376 3.639 19.306 1.00 95.56 136 GLN A N 1
ATOM 1117 C CA . GLN A 1 136 ? -12.342 3.927 20.368 1.00 95.56 136 GLN A CA 1
ATOM 1118 C C . GLN A 1 136 ? -13.780 3.926 19.844 1.00 95.56 136 GLN A C 1
ATOM 1120 O O . GLN A 1 136 ? -14.016 4.129 18.653 1.00 95.56 136 GLN A O 1
ATOM 1125 N N . TYR A 1 137 ? -14.730 3.778 20.767 1.00 96.00 137 TYR A N 1
ATOM 1126 C CA . TYR A 1 137 ? -16.153 4.008 20.536 1.00 96.00 137 TYR A CA 1
ATOM 1127 C C . TYR A 1 137 ? -16.629 5.134 21.456 1.00 96.00 137 TYR A C 1
ATOM 1129 O O . TYR A 1 137 ? -16.425 5.072 22.668 1.00 96.00 137 TYR A O 1
ATOM 1137 N N . GLU A 1 138 ? -17.280 6.150 20.893 1.00 93.88 138 GLU A N 1
ATOM 1138 C CA . GLU A 1 138 ? -17.929 7.209 21.669 1.00 93.88 138 GLU A CA 1
ATOM 1139 C C . GLU A 1 138 ? -19.415 6.875 21.829 1.00 93.88 138 GLU A C 1
ATOM 1141 O O . GLU A 1 138 ? -20.137 6.720 20.843 1.00 93.88 138 GLU A O 1
ATOM 1146 N N . VAL A 1 139 ? -19.879 6.768 23.074 1.00 91.75 139 VAL A N 1
ATOM 1147 C CA . VAL A 1 139 ? -21.283 6.491 23.390 1.00 91.75 139 VAL A CA 1
ATOM 1148 C C . VAL A 1 139 ? -21.893 7.730 24.024 1.00 91.75 139 VAL A C 1
ATOM 1150 O O . VAL A 1 139 ? -21.400 8.231 25.033 1.00 91.75 139 VAL A O 1
ATOM 1153 N N . ARG A 1 140 ? -22.991 8.216 23.444 1.00 91.69 140 ARG A N 1
ATOM 1154 C CA . ARG A 1 140 ? -23.758 9.343 23.980 1.00 91.69 140 ARG A CA 1
ATOM 1155 C C . ARG A 1 140 ? -25.080 8.842 24.530 1.00 91.69 140 ARG A C 1
ATOM 1157 O O . ARG A 1 140 ? -25.841 8.188 23.823 1.00 91.69 140 ARG A O 1
ATOM 1164 N N . THR A 1 141 ? -25.355 9.180 25.781 1.00 85.12 141 THR A N 1
ATOM 1165 C CA . THR A 1 141 ? -26.615 8.861 26.452 1.00 85.12 141 THR A CA 1
ATOM 1166 C C . THR A 1 141 ? -27.373 10.142 26.736 1.00 85.12 141 THR A C 1
ATOM 1168 O O . THR A 1 141 ? -26.823 11.078 27.314 1.00 85.12 141 THR A O 1
ATOM 1171 N N . THR A 1 142 ? -28.647 10.180 26.377 1.00 86.75 142 THR A N 1
ATOM 1172 C CA . THR A 1 142 ? -29.551 11.258 26.773 1.00 86.75 142 THR A CA 1
ATOM 1173 C C . THR A 1 142 ? -30.496 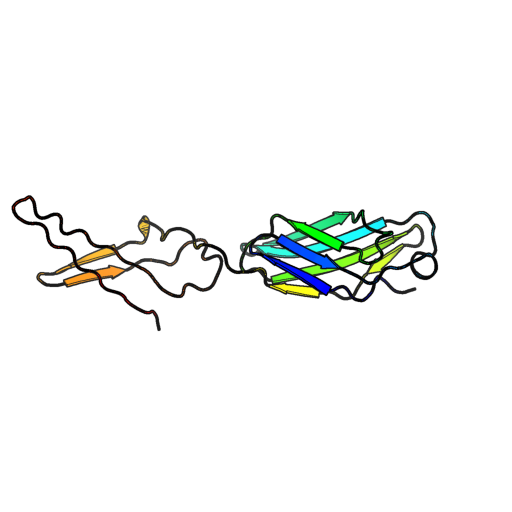10.725 27.830 1.00 86.75 142 THR A C 1
ATOM 1175 O O . THR A 1 142 ? -31.246 9.785 27.563 1.00 86.75 142 THR A O 1
ATOM 1178 N N . HIS A 1 143 ? -30.486 11.326 29.019 1.00 79.44 143 HIS A N 1
ATOM 1179 C CA . HIS A 1 143 ? -31.521 11.050 30.000 1.00 79.44 143 HIS A CA 1
ATOM 1180 C C . HIS A 1 143 ? -32.795 11.764 29.549 1.00 79.44 143 HIS A C 1
ATOM 1182 O O . HIS A 1 143 ? -32.975 12.962 29.769 1.00 79.44 143 HIS A O 1
ATOM 1188 N N . THR A 1 144 ? -33.684 11.027 28.892 1.00 75.50 144 THR A N 1
ATOM 1189 C CA . THR A 1 144 ? -35.058 11.476 28.691 1.00 75.50 144 THR A CA 1
ATOM 1190 C C . THR A 1 144 ? -35.811 11.235 29.986 1.00 75.50 144 THR A C 1
ATOM 1192 O O . THR A 1 144 ? -36.570 10.278 30.119 1.00 75.50 144 THR A O 1
ATOM 1195 N N . HIS A 1 145 ? -35.569 12.096 30.967 1.00 60.56 145 HIS A N 1
ATOM 1196 C CA . HIS A 1 145 ? -36.535 12.252 32.033 1.00 60.56 145 HIS A CA 1
ATOM 1197 C C . HIS A 1 145 ? -37.747 12.896 31.364 1.00 60.56 145 HIS A C 1
ATOM 1199 O O . HIS A 1 145 ? -37.631 13.995 30.811 1.00 60.56 145 HIS A O 1
ATOM 1205 N N . THR A 1 146 ? -38.896 12.215 31.349 1.00 55.34 146 THR A N 1
ATOM 1206 C CA . THR A 1 146 ? -40.166 12.921 31.165 1.00 55.34 146 THR A CA 1
ATOM 1207 C C . THR A 1 146 ? -40.128 14.054 32.163 1.00 55.34 146 THR A C 1
ATOM 1209 O O . THR A 1 146 ? -40.067 13.789 33.364 1.00 55.34 146 THR A O 1
ATOM 1212 N N . HIS A 1 147 ? -40.005 15.283 31.653 1.00 45.22 147 HIS A N 1
ATOM 1213 C CA . HIS A 1 147 ? -39.803 16.441 32.491 1.00 45.22 147 HIS A CA 1
ATOM 1214 C C . HIS A 1 147 ? -40.858 16.357 33.614 1.00 45.22 147 HIS A C 1
ATOM 1216 O O . HIS A 1 147 ? -42.027 16.069 33.374 1.00 45.22 147 HIS A O 1
ATOM 1222 N N . THR A 1 148 ? -40.429 16.549 34.849 1.00 37.81 148 THR A N 1
ATOM 1223 C CA . THR A 1 148 ? -39.455 17.601 35.106 1.00 37.81 148 THR A CA 1
ATOM 1224 C C . THR A 1 148 ? -38.168 17.176 35.803 1.00 37.81 148 THR A C 1
ATOM 1226 O O . THR A 1 148 ? -38.138 17.215 37.025 1.00 37.81 148 THR A O 1
ATOM 1229 N N . HIS A 1 149 ? -37.104 16.849 35.033 1.00 44.38 149 HIS A N 1
ATOM 1230 C CA . HIS A 1 149 ? -35.747 17.457 35.121 1.00 44.38 149 HIS A CA 1
ATOM 1231 C C . HIS A 1 149 ? -34.676 16.740 34.250 1.00 44.38 149 HIS A C 1
ATOM 1233 O O . HIS A 1 149 ? -34.480 15.537 34.385 1.00 44.38 149 HIS A O 1
ATOM 1239 N N . THR A 1 150 ? -33.909 17.461 33.423 1.00 42.56 150 THR A N 1
ATOM 1240 C CA . THR A 1 150 ? -32.854 16.903 32.535 1.00 42.56 150 THR A CA 1
ATOM 1241 C C . THR A 1 150 ? -31.449 16.966 33.165 1.00 42.56 150 THR A C 1
ATOM 1243 O O . THR A 1 150 ? -31.076 18.003 33.706 1.00 42.56 150 THR A O 1
ATOM 1246 N N . HIS A 1 151 ? -30.637 15.904 33.038 1.00 56.53 151 HIS A N 1
ATOM 1247 C CA . HIS A 1 151 ? -29.197 15.878 33.374 1.00 56.53 151 HIS A CA 1
ATOM 1248 C C . HIS A 1 151 ? -28.377 15.249 32.227 1.00 56.53 151 HIS A C 1
ATOM 1250 O O . HIS A 1 151 ? -28.828 14.287 31.605 1.00 56.53 151 HIS A O 1
ATOM 1256 N N . THR A 1 152 ? -27.161 15.752 31.979 1.00 58.78 152 THR A N 1
ATOM 1257 C CA . THR A 1 152 ? -26.228 15.254 30.945 1.00 58.78 152 THR A CA 1
ATOM 1258 C C . THR A 1 152 ? -24.965 14.692 31.600 1.00 58.78 152 THR A C 1
ATOM 1260 O O . THR A 1 152 ? -24.335 15.390 32.391 1.00 58.78 152 THR A O 1
ATOM 1263 N N . HIS A 1 153 ? -24.574 13.462 31.251 1.00 63.28 153 HIS A N 1
ATOM 1264 C CA . HIS A 1 153 ? -23.312 12.836 31.670 1.00 63.28 153 HIS A CA 1
ATOM 1265 C C . HIS A 1 153 ? -22.508 12.379 30.443 1.00 63.28 153 HIS A C 1
ATOM 1267 O O . HIS A 1 153 ? -23.076 11.834 29.497 1.00 63.28 153 HIS A O 1
ATOM 1273 N N . THR A 1 154 ? -21.187 12.574 30.482 1.00 65.88 154 THR A N 1
ATOM 1274 C CA . THR A 1 154 ? -20.236 12.152 29.440 1.00 65.88 154 THR A CA 1
ATOM 1275 C C . THR A 1 154 ? -19.280 11.122 30.034 1.00 65.88 154 THR A C 1
ATOM 1277 O O . THR A 1 154 ? -18.611 11.415 31.022 1.00 65.88 154 THR A O 1
ATOM 1280 N N . HIS A 1 155 ? -19.193 9.935 29.429 1.00 63.12 155 HIS A N 1
ATOM 1281 C CA . HIS A 1 155 ? -18.214 8.907 29.788 1.00 63.12 155 HIS A CA 1
ATOM 1282 C C . HIS A 1 155 ? -17.350 8.555 28.575 1.00 63.12 155 HIS A C 1
ATOM 1284 O O . HIS A 1 155 ? -17.868 8.246 27.504 1.00 63.12 155 HIS A O 1
ATOM 1290 N N . THR A 1 156 ? -16.031 8.570 28.764 1.00 59.44 156 THR A N 1
ATOM 1291 C CA . THR A 1 156 ? -15.038 8.182 27.755 1.00 59.44 156 THR A CA 1
ATOM 1292 C C . THR A 1 156 ? -14.473 6.815 28.131 1.00 59.44 156 THR A C 1
ATOM 1294 O O . THR A 1 156 ? -13.960 6.654 29.237 1.00 59.44 156 THR A O 1
ATOM 1297 N N . HIS A 1 157 ? -14.553 5.835 27.230 1.00 65.56 157 HIS A N 1
ATOM 1298 C CA . HIS A 1 157 ? -13.914 4.528 27.395 1.00 65.56 157 HIS A CA 1
ATOM 1299 C C . HIS A 1 157 ? -12.878 4.304 26.292 1.00 65.56 157 HIS A C 1
ATOM 1301 O O . HIS A 1 157 ? -13.183 4.414 25.106 1.00 65.56 157 HIS A O 1
ATOM 1307 N N . THR A 1 158 ? -11.661 3.947 26.696 1.00 57.41 158 THR A N 1
ATOM 1308 C CA . THR A 1 158 ? -10.569 3.535 25.807 1.00 57.41 158 THR A CA 1
ATOM 1309 C C . THR A 1 158 ? -10.591 2.014 25.661 1.00 57.41 158 THR A C 1
ATOM 1311 O O . THR A 1 158 ? -10.690 1.307 26.667 1.00 57.41 158 THR A O 1
ATOM 1314 N N . ALA A 1 159 ? -10.503 1.496 24.435 1.00 63.59 159 ALA A N 1
ATOM 1315 C CA . ALA A 1 159 ? -10.329 0.064 24.202 1.00 63.59 159 ALA A CA 1
ATOM 1316 C C . ALA A 1 159 ? -8.881 -0.357 24.527 1.00 63.59 159 ALA A C 1
ATOM 1318 O O . ALA A 1 159 ? -7.947 0.409 24.281 1.00 63.59 159 ALA A O 1
ATOM 1319 N N . ARG A 1 160 ? -8.721 -1.542 25.130 1.00 46.72 160 ARG A N 1
ATOM 1320 C CA . ARG A 1 160 ? -7.428 -2.224 25.313 1.00 46.72 160 ARG A CA 1
ATOM 1321 C C . ARG A 1 160 ? -7.019 -2.951 24.044 1.00 46.72 160 ARG A C 1
ATOM 1323 O O . ARG A 1 160 ? -7.940 -3.460 23.370 1.00 46.72 160 ARG A O 1
#

Secondary structure (DSSP, 8-state):
-------EEEEE-SSEEEEE-----HHHH-SSS-EEEEEEEEEETTEEEEEEEE---TT-SS-EEEEESPPTT-EEEEEEEEEETTEEEEPPPEEEEPPP-PPPPPPGGG-EEEE-SS-EEEE-PPPS--SS---B----------SS---------B--

Radius of gyration: 24.98 Å; Cα contacts (8 Å, |Δi|>4): 320; chains: 1; bounding box: 58×30×70 Å

Nearest PDB structures (foldseek):
  2v5y-assembly1_A  TM=9.828E-01  e=9.341E-15  Homo sapiens
  7y6e-assembly2_B  TM=6.273E-01  e=1.421E-04  Chelicerata
  7y6e-assembly5_E  TM=6.176E-01  e=1.922E-04  Chelicerata
  7y6e-assembly4_D  TM=6.100E-01  e=5.270E-04  Chelicerata
  8x2m-assembly1_B  TM=6.888E-01  e=5.542E-04  Homo sapiens

Solvent-accessible surface area (backbone atoms only — not comparable to full-atom values): 9669 Å² total; per-residue (Å²): 138,65,36,62,47,71,74,40,80,77,48,76,34,30,38,34,38,29,38,32,37,56,63,70,55,61,92,58,58,75,49,94,67,64,51,42,28,46,36,38,34,35,69,54,96,91,41,77,47,79,50,75,42,80,60,83,44,66,86,34,92,73,20,57,49,71,52,68,82,46,65,38,49,31,62,35,42,34,30,44,39,39,36,37,94,90,45,78,28,54,26,76,78,42,78,46,70,28,34,60,46,83,54,47,66,59,48,70,93,43,57,46,76,51,81,56,99,90,49,74,49,76,49,65,52,75,32,90,44,42,31,47,81,88,67,66,68,91,67,87,64,78,58,80,47,78,76,91,64,80,65,85,71,89,68,89,60,79,67,132